Protein AF-T1BA32-F1 (afdb_monomer_lite)

Secondary structure (DSSP, 8-state):
-------------HHHHHHHHHHHHHHT-S-HHHHHHHHHHHHHHHHS--TT---------HHHHHHHHHHHHTTS-SSHHHHHHHHHHHHHHHHHHHHS--TT-----S----PPPPP---

InterPro domains:
  IPR002145 Ribbon-helix-helix protein, CopG [PF01402] (6-45)
  IPR010985 Ribbon-helix-helix [SSF47598] (5-46)
  IPR013321 Arc-type ribbon-helix-helix [G3DSA:1.10.1220.10] (6-47)

Organism: NCBI:txid410659

pLDDT: mean 78.47, std 14.46, range [40.44, 95.0]

Foldseek 3Di:
DDPPDDDDDDDDDPVVLVVLVVVCVVVVNPDSVVSVVVVVVVVCCQVPPDPVDDDDDDDDDPVVQVVLVVCCVVVVAVHSVRVVVVVVVVVVVVVCCVVCVPPDDDPPPPDDDPDDDDDDDD

Structure (mmCIF, N/CA/C/O backbone):
data_AF-T1BA32-F1
#
_entry.id   AF-T1BA32-F1
#
loop_
_atom_site.group_PDB
_atom_site.id
_atom_site.type_symbol
_atom_site.label_atom_id
_atom_site.label_alt_id
_atom_site.label_comp_id
_atom_site.label_asym_id
_atom_site.label_entity_id
_atom_site.label_seq_id
_atom_site.pdbx_PDB_ins_code
_atom_site.Cartn_x
_atom_site.Cartn_y
_atom_site.Cartn_z
_atom_site.occupancy
_atom_site.B_iso_or_equiv
_atom_site.auth_seq_id
_atom_site.auth_comp_id
_atom_site.auth_asym_id
_atom_site.auth_atom_id
_atom_site.pdbx_PDB_model_num
ATOM 1 N N . MET A 1 1 ? -6.310 27.356 -9.550 1.00 40.44 1 MET A N 1
ATOM 2 C CA . MET A 1 1 ? -6.503 26.013 -10.137 1.00 40.44 1 MET A CA 1
ATOM 3 C C . MET A 1 1 ? -7.820 25.513 -9.583 1.00 40.44 1 MET A C 1
ATOM 5 O O . MET A 1 1 ? -7.997 25.636 -8.382 1.00 40.44 1 MET A O 1
ATOM 9 N N . ASN A 1 2 ? -8.778 25.149 -10.437 1.00 45.62 2 ASN A N 1
ATOM 10 C CA . ASN A 1 2 ? -10.174 24.974 -10.031 1.00 45.62 2 ASN A CA 1
ATOM 11 C C . ASN A 1 2 ? -10.303 23.903 -8.942 1.00 45.62 2 ASN A C 1
ATOM 13 O O . ASN A 1 2 ? -10.045 22.730 -9.191 1.00 45.62 2 ASN A O 1
ATOM 17 N N . ASP A 1 3 ? -10.734 24.333 -7.759 1.00 54.41 3 ASP A N 1
ATOM 18 C CA . ASP A 1 3 ? -11.144 23.507 -6.621 1.00 54.41 3 ASP A CA 1
ATOM 19 C C . ASP A 1 3 ? -12.528 22.881 -6.908 1.00 54.41 3 ASP A C 1
ATOM 21 O O . ASP A 1 3 ? -13.502 23.041 -6.174 1.00 54.41 3 ASP A O 1
ATOM 25 N N . THR A 1 4 ? -12.674 22.244 -8.073 1.00 65.19 4 THR A N 1
ATOM 26 C CA . THR A 1 4 ? -13.913 21.576 -8.484 1.00 65.19 4 THR A CA 1
ATOM 27 C C . THR A 1 4 ? -14.011 20.238 -7.764 1.00 65.19 4 THR A C 1
ATOM 29 O O . THR A 1 4 ? -13.685 19.189 -8.309 1.00 65.19 4 THR A O 1
ATOM 32 N N . SER A 1 5 ? -14.425 20.300 -6.501 1.00 77.25 5 SER A N 1
ATOM 33 C CA . SER A 1 5 ? -14.828 19.141 -5.710 1.00 77.25 5 SER A CA 1
ATOM 34 C C . SER A 1 5 ? -16.290 18.809 -6.003 1.00 77.25 5 SER A C 1
ATOM 36 O O . SER A 1 5 ? -17.174 19.654 -5.848 1.00 77.25 5 SER A O 1
ATOM 38 N N . GLU A 1 6 ? -16.553 17.579 -6.439 1.00 86.38 6 GLU A N 1
ATOM 39 C CA . GLU A 1 6 ? -17.899 17.088 -6.731 1.00 86.38 6 GLU A CA 1
ATOM 40 C C . GLU A 1 6 ? -18.474 16.353 -5.513 1.00 86.38 6 GLU A C 1
ATOM 42 O O . GLU A 1 6 ? -17.828 15.493 -4.907 1.00 86.38 6 GLU A O 1
ATOM 47 N N . ARG A 1 7 ? -19.704 16.699 -5.112 1.00 87.25 7 ARG A N 1
ATOM 48 C CA . ARG A 1 7 ? -20.337 16.099 -3.932 1.00 87.25 7 ARG A CA 1
ATOM 49 C C . ARG A 1 7 ? -20.971 14.760 -4.290 1.00 87.25 7 ARG A C 1
ATOM 51 O O . ARG A 1 7 ? -22.018 14.708 -4.928 1.00 87.25 7 ARG A O 1
ATOM 58 N N . VAL A 1 8 ? -20.402 13.686 -3.757 1.00 84.25 8 VAL A N 1
ATOM 59 C CA . VAL A 1 8 ? -20.953 12.330 -3.861 1.00 84.25 8 VAL A CA 1
ATOM 60 C C . VAL A 1 8 ? -21.676 11.962 -2.560 1.00 84.25 8 VAL A C 1
ATOM 62 O O . VAL A 1 8 ? -21.131 12.131 -1.472 1.00 84.25 8 VAL A O 1
ATOM 65 N N . THR A 1 9 ? -22.916 11.469 -2.653 1.00 91.00 9 THR A N 1
ATOM 66 C CA . THR A 1 9 ? -23.691 10.971 -1.498 1.00 91.00 9 THR A CA 1
ATOM 67 C C . THR A 1 9 ? -23.946 9.479 -1.665 1.00 91.00 9 THR A C 1
ATOM 69 O O . THR A 1 9 ? -24.548 9.064 -2.650 1.00 91.00 9 THR A O 1
ATOM 72 N N . VAL A 1 10 ? -23.508 8.673 -0.698 1.00 87.81 10 VAL A N 1
ATOM 73 C CA . VAL A 1 10 ? -23.648 7.209 -0.711 1.00 87.81 10 VAL A CA 1
ATOM 74 C C . VAL A 1 10 ? -24.292 6.719 0.580 1.00 87.81 10 VAL A C 1
ATOM 76 O O . VAL A 1 10 ? -24.092 7.300 1.645 1.00 87.81 10 VAL A O 1
ATOM 79 N N . ARG A 1 11 ? -25.069 5.636 0.489 1.00 93.44 11 ARG A N 1
ATOM 80 C CA . ARG A 1 11 ? -25.554 4.905 1.664 1.00 93.44 11 ARG A CA 1
ATOM 81 C C . ARG A 1 11 ? -24.529 3.842 2.027 1.00 93.44 11 ARG A C 1
ATOM 83 O O . ARG A 1 11 ? -24.142 3.052 1.172 1.00 93.44 11 ARG A O 1
ATOM 90 N N . ILE A 1 12 ? -24.110 3.837 3.284 1.00 90.31 12 ILE A N 1
ATOM 91 C CA . ILE A 1 12 ? -23.081 2.941 3.806 1.00 90.31 12 ILE A CA 1
ATOM 92 C C . ILE A 1 12 ? -23.731 2.120 4.924 1.00 90.31 12 ILE A C 1
ATOM 94 O O . ILE A 1 12 ? -24.429 2.717 5.748 1.00 90.31 12 ILE A O 1
ATOM 98 N N . PRO A 1 13 ? -23.567 0.787 4.957 1.00 94.94 13 PRO A N 1
ATOM 99 C CA . PRO A 1 13 ? -24.083 -0.013 6.057 1.00 94.94 13 PRO A CA 1
ATOM 100 C C . PRO A 1 13 ? -23.365 0.340 7.367 1.00 94.94 13 PRO A C 1
ATOM 102 O O . PRO A 1 13 ? -22.219 0.801 7.370 1.00 94.94 13 PRO A O 1
ATOM 105 N N . GLU A 1 14 ? -24.064 0.152 8.484 1.00 94.06 14 GLU A N 1
ATOM 106 C CA . GLU A 1 14 ? -23.610 0.585 9.810 1.00 94.06 14 GLU A CA 1
ATOM 107 C C . GLU A 1 14 ? -22.304 -0.103 10.235 1.00 94.06 14 GLU A C 1
ATOM 109 O O . GLU A 1 14 ? -21.396 0.552 10.746 1.00 94.06 14 GLU A O 1
ATOM 114 N N . ASP A 1 15 ? -22.143 -1.386 9.908 1.00 95.00 15 ASP A N 1
ATOM 115 C CA . ASP A 1 15 ? -20.932 -2.156 10.205 1.00 95.00 15 ASP A CA 1
ATOM 116 C C . ASP A 1 15 ? -19.684 -1.580 9.511 1.00 95.00 15 ASP A C 1
ATOM 118 O O . ASP A 1 15 ? -18.584 -1.558 10.072 1.00 95.00 15 ASP A O 1
ATOM 122 N N . LEU A 1 16 ? -19.841 -1.099 8.277 1.00 91.38 16 LEU A N 1
ATOM 123 C CA . LEU A 1 16 ? -18.763 -0.487 7.514 1.00 91.38 16 LEU A CA 1
ATOM 124 C C . LEU A 1 16 ? -18.438 0.906 8.055 1.00 91.38 16 LEU A C 1
ATOM 126 O O . LEU A 1 16 ? -17.264 1.271 8.130 1.00 91.38 16 LEU A O 1
ATOM 130 N N . LEU A 1 17 ? -19.453 1.659 8.486 1.00 92.81 17 LEU A N 1
ATOM 131 C CA . LEU A 1 17 ? -19.251 2.948 9.139 1.00 92.81 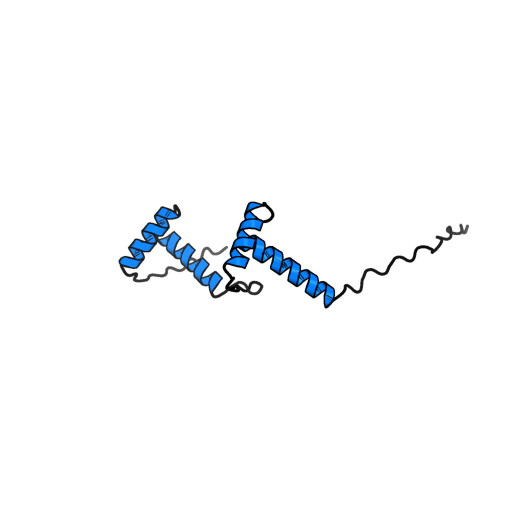17 LEU A CA 1
ATOM 132 C C . LEU A 1 17 ? -18.457 2.798 10.446 1.00 92.81 17 LEU A C 1
ATOM 134 O O . LEU A 1 17 ? -17.534 3.575 10.688 1.00 92.81 17 LEU A O 1
ATOM 138 N N . GLU A 1 18 ? -18.756 1.784 11.260 1.00 94.19 18 GLU A N 1
ATOM 139 C CA . GLU A 1 18 ? -17.983 1.483 12.470 1.00 94.19 18 GLU A CA 1
ATOM 140 C C . GLU A 1 18 ? -16.523 1.139 12.158 1.00 94.19 18 GLU A C 1
ATOM 142 O O . GLU A 1 18 ? -15.606 1.659 12.799 1.00 94.19 18 GLU A O 1
ATOM 147 N N . LYS A 1 19 ? -16.279 0.298 11.145 1.00 92.00 19 LYS A N 1
ATOM 148 C CA . LYS A 1 19 ? -14.916 -0.041 10.704 1.00 92.00 19 LYS A CA 1
ATOM 149 C C . LYS A 1 19 ? -14.154 1.205 10.249 1.00 92.00 19 LYS A C 1
ATOM 151 O O . LYS A 1 19 ? -12.993 1.370 10.618 1.00 92.00 19 LYS A O 1
ATOM 156 N N . LEU A 1 20 ? -14.801 2.100 9.500 1.00 89.56 20 LEU A N 1
ATOM 157 C CA . LEU A 1 20 ? -14.199 3.360 9.058 1.00 89.56 20 LEU A CA 1
ATOM 158 C C . LEU A 1 20 ? -13.840 4.275 10.235 1.00 89.56 20 LEU A C 1
ATOM 160 O O . LEU A 1 20 ? -12.769 4.874 10.214 1.00 89.56 20 LEU A O 1
ATOM 164 N N . ARG A 1 21 ? -14.672 4.336 11.283 1.00 90.19 21 ARG A N 1
ATOM 165 C CA . ARG A 1 21 ? -14.349 5.079 12.515 1.00 90.19 21 ARG A CA 1
ATOM 166 C C . ARG A 1 21 ? -13.128 4.506 13.232 1.00 90.19 21 ARG A C 1
ATOM 168 O O . ARG A 1 21 ? -12.240 5.259 13.611 1.00 90.19 21 ARG A O 1
ATOM 175 N N . ARG A 1 22 ? -13.014 3.178 13.335 1.00 91.44 22 ARG A N 1
ATOM 176 C CA . ARG A 1 22 ? -11.814 2.540 13.913 1.00 91.44 22 ARG A CA 1
ATOM 177 C C . ARG A 1 22 ? -10.552 2.851 13.108 1.00 91.44 22 ARG A C 1
ATOM 179 O O . ARG A 1 22 ? -9.495 3.088 13.683 1.00 91.44 22 ARG A O 1
ATOM 186 N N . VAL A 1 23 ? -10.653 2.865 11.776 1.00 86.75 23 VAL A N 1
ATOM 187 C CA . VAL A 1 23 ? -9.536 3.254 10.896 1.00 86.75 23 VAL A CA 1
ATOM 188 C C . VAL A 1 23 ? -9.179 4.728 11.084 1.00 86.75 23 VAL A C 1
ATOM 190 O O . VAL A 1 23 ? -7.996 5.057 11.140 1.00 86.75 23 VAL A O 1
ATOM 193 N N . GLN A 1 24 ? -10.184 5.598 11.204 1.00 89.69 24 GLN A N 1
ATOM 194 C CA . GLN A 1 24 ? -10.000 7.019 11.475 1.00 89.69 24 GLN A CA 1
ATOM 195 C C . GLN A 1 24 ? -9.211 7.229 12.776 1.00 89.69 24 GLN A C 1
ATOM 197 O O . GLN A 1 24 ? -8.212 7.945 12.765 1.00 89.69 24 GLN A O 1
ATOM 202 N N . GLU A 1 25 ? -9.617 6.569 13.863 1.00 88.44 25 GLU A N 1
ATOM 203 C CA . GLU A 1 25 ? -8.946 6.634 15.167 1.00 88.44 25 GLU A CA 1
ATOM 204 C C . GLU A 1 25 ? -7.512 6.098 15.098 1.00 88.44 25 GLU A C 1
ATOM 206 O O . GLU A 1 25 ? -6.576 6.775 15.519 1.00 88.44 25 GLU A O 1
ATOM 211 N N . ALA A 1 26 ? -7.316 4.918 14.503 1.00 86.25 26 ALA A N 1
ATOM 212 C CA . ALA A 1 26 ? -6.002 4.285 14.408 1.00 86.25 26 ALA A CA 1
ATOM 213 C C . ALA A 1 26 ? -4.994 5.101 13.580 1.00 86.25 26 ALA A C 1
ATOM 215 O O . ALA A 1 26 ? -3.793 5.045 13.839 1.00 86.25 26 ALA A O 1
ATOM 216 N N . LYS A 1 27 ? -5.470 5.843 12.573 1.00 82.56 27 LYS A N 1
ATOM 217 C CA . LYS A 1 27 ? -4.630 6.671 1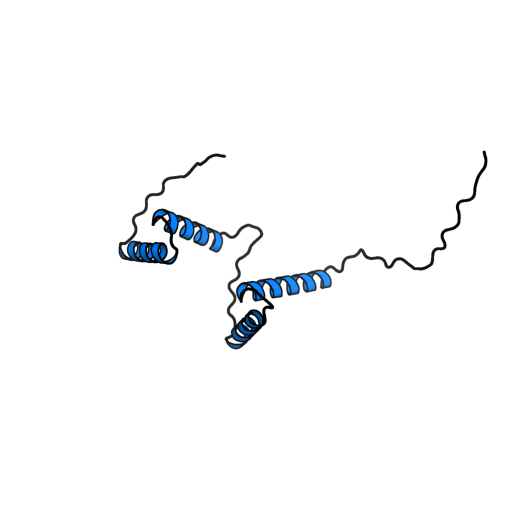1.696 1.00 82.56 27 LYS A CA 1
ATOM 218 C C . LYS A 1 27 ? -4.572 8.148 12.099 1.00 82.56 27 LYS A C 1
ATOM 220 O O . LYS A 1 27 ? -3.859 8.903 11.445 1.00 82.56 27 LYS A O 1
ATOM 225 N N . GLY A 1 28 ? -5.307 8.568 13.131 1.00 84.75 28 GLY A N 1
ATOM 226 C CA . GLY A 1 28 ? -5.382 9.973 13.547 1.00 84.75 28 GLY A CA 1
ATOM 227 C C . GLY A 1 28 ? -6.014 10.898 12.499 1.00 84.75 28 GLY A C 1
ATOM 228 O O . GLY A 1 28 ? -5.620 12.055 12.379 1.00 84.75 28 GLY A O 1
ATOM 229 N N . ILE A 1 29 ? -6.962 10.392 11.704 1.00 84.88 29 ILE A N 1
ATOM 230 C CA . ILE A 1 29 ? -7.616 11.154 10.631 1.00 84.88 29 ILE A CA 1
ATOM 231 C C . ILE A 1 29 ? -8.728 12.038 11.221 1.00 84.88 29 ILE A C 1
ATOM 233 O O . ILE A 1 29 ? -9.493 11.611 12.085 1.00 84.88 29 ILE A O 1
ATOM 237 N N . ALA A 1 30 ? -8.852 13.276 10.736 1.00 81.38 30 ALA A N 1
ATOM 238 C CA . ALA A 1 30 ? -9.778 14.262 11.298 1.00 81.38 30 ALA A CA 1
ATOM 239 C C . ALA A 1 30 ? -11.259 13.872 11.143 1.00 81.38 30 ALA A C 1
ATOM 241 O O . ALA A 1 30 ? -12.038 14.046 12.080 1.00 81.38 30 ALA A O 1
ATOM 242 N N . THR A 1 31 ? -11.658 13.327 9.988 1.00 90.12 31 THR A N 1
ATOM 243 C CA . THR A 1 31 ? -13.055 12.951 9.728 1.00 90.12 31 THR A CA 1
ATOM 244 C C . THR A 1 31 ? -13.195 11.610 9.007 1.00 90.12 31 THR A C 1
ATOM 246 O O . THR A 1 31 ? -12.305 11.165 8.282 1.00 90.12 31 THR A O 1
ATOM 249 N N . VAL A 1 32 ? -14.367 10.979 9.144 1.00 86.94 32 VAL A N 1
ATOM 250 C CA . VAL A 1 32 ? -14.731 9.784 8.362 1.00 86.94 32 VAL A CA 1
ATOM 251 C C . VAL A 1 32 ? -14.694 10.077 6.857 1.00 86.94 32 VAL A C 1
ATOM 253 O O . VAL A 1 32 ? -14.273 9.227 6.079 1.00 86.94 32 VAL A O 1
ATOM 256 N N . SER A 1 33 ? -15.086 11.282 6.435 1.00 88.31 33 SER A N 1
ATOM 257 C CA . SER A 1 33 ? -15.040 11.697 5.027 1.00 88.31 33 SER A CA 1
ATOM 258 C C . SER A 1 33 ? -13.616 11.719 4.476 1.00 88.31 33 SER A C 1
ATOM 260 O O . SER A 1 33 ? -13.398 11.286 3.346 1.00 88.31 33 SER A O 1
ATOM 262 N N . ASP A 1 34 ? -12.647 12.171 5.274 1.00 86.50 34 ASP A N 1
ATOM 263 C CA . ASP A 1 34 ? -11.234 12.150 4.887 1.00 86.50 34 ASP A CA 1
ATOM 264 C C . ASP A 1 34 ? -10.713 10.714 4.811 1.00 86.50 34 ASP A C 1
ATOM 266 O O . ASP A 1 34 ? -10.029 10.360 3.857 1.00 86.50 34 ASP A O 1
ATOM 270 N N . ALA A 1 35 ? -11.114 9.850 5.751 1.00 88.12 35 ALA A N 1
ATOM 271 C CA . ALA A 1 35 ? -10.768 8.430 5.711 1.00 88.12 35 ALA A CA 1
ATOM 272 C C . ALA A 1 35 ? -11.344 7.727 4.467 1.00 88.12 35 ALA A C 1
ATOM 274 O O . ALA A 1 35 ? -10.670 6.894 3.859 1.00 88.12 35 ALA A O 1
ATOM 275 N N . ILE A 1 36 ? -12.568 8.082 4.056 1.00 90.12 36 ILE A N 1
ATOM 276 C CA . ILE A 1 36 ? -13.182 7.585 2.818 1.00 90.12 36 ILE A CA 1
ATOM 277 C C . ILE A 1 36 ? -12.421 8.103 1.599 1.00 90.12 36 ILE A C 1
ATOM 279 O O . ILE A 1 36 ? -12.134 7.313 0.705 1.00 90.12 36 ILE A O 1
ATOM 283 N N . ARG A 1 37 ? -12.074 9.396 1.554 1.00 88.25 37 ARG A N 1
ATOM 284 C CA . ARG A 1 37 ? -11.324 9.985 0.434 1.00 88.25 37 ARG A CA 1
ATOM 285 C C . ARG A 1 37 ? -9.967 9.308 0.259 1.00 88.25 37 ARG A C 1
ATOM 287 O O . ARG A 1 37 ? -9.663 8.852 -0.836 1.00 88.25 37 ARG A O 1
ATOM 294 N N . ASP A 1 38 ? -9.220 9.165 1.348 1.00 88.25 38 ASP A N 1
ATOM 295 C CA . ASP A 1 38 ? -7.904 8.519 1.382 1.00 88.25 38 ASP A CA 1
ATOM 296 C C . ASP A 1 38 ? -7.995 7.027 0.995 1.00 88.25 38 ASP A C 1
ATOM 298 O O . ASP A 1 38 ? -7.140 6.476 0.301 1.00 88.25 38 ASP A O 1
ATOM 302 N N . GLY A 1 39 ? -9.072 6.349 1.411 1.00 88.50 39 GLY A N 1
ATOM 303 C CA . GLY A 1 39 ? -9.371 4.980 0.992 1.00 88.50 39 GLY A CA 1
ATOM 304 C C . GLY A 1 39 ? -9.704 4.867 -0.497 1.00 88.50 39 GLY A C 1
ATOM 305 O O . GLY A 1 39 ? -9.228 3.947 -1.162 1.00 88.50 39 GLY A O 1
ATOM 306 N N . LEU A 1 40 ? -10.494 5.805 -1.024 1.00 88.94 40 LEU A N 1
ATOM 307 C CA . LEU A 1 40 ? -10.900 5.846 -2.426 1.00 88.94 40 LEU A CA 1
ATOM 308 C C . LEU A 1 40 ? -9.707 6.142 -3.340 1.00 88.94 40 LEU A C 1
ATOM 310 O O . LEU A 1 40 ? -9.547 5.471 -4.353 1.00 88.94 40 LEU A O 1
ATOM 314 N N . GLU A 1 41 ? -8.847 7.087 -2.962 1.00 86.62 41 GLU A N 1
ATOM 315 C CA . GLU A 1 41 ? -7.626 7.424 -3.700 1.00 86.62 41 GLU A CA 1
ATOM 316 C C . GLU A 1 41 ? -6.708 6.204 -3.818 1.00 86.62 41 GLU A C 1
ATOM 318 O O . GLU A 1 41 ? -6.373 5.787 -4.925 1.00 86.62 41 GLU A O 1
ATOM 323 N N . ARG A 1 42 ? -6.433 5.516 -2.701 1.00 84.38 42 ARG A N 1
ATOM 324 C CA . ARG A 1 42 ? -5.665 4.258 -2.723 1.00 84.38 42 ARG A CA 1
ATOM 325 C C . ARG A 1 42 ? -6.337 3.158 -3.539 1.00 84.38 42 ARG A C 1
ATOM 327 O O . ARG A 1 42 ? -5.650 2.359 -4.176 1.00 84.38 42 ARG A O 1
ATOM 334 N N . TYR A 1 43 ? -7.665 3.065 -3.488 1.00 86.12 43 TYR A N 1
ATOM 335 C CA . TYR A 1 43 ? -8.410 2.090 -4.280 1.00 86.12 43 TYR A CA 1
ATOM 336 C C . TYR A 1 43 ? -8.239 2.362 -5.780 1.00 86.12 43 TYR A C 1
ATOM 338 O O . TYR A 1 43 ? -7.931 1.432 -6.529 1.00 86.12 43 TYR A O 1
ATOM 346 N N . VAL A 1 44 ? -8.358 3.628 -6.197 1.00 84.06 44 VAL A N 1
ATOM 347 C CA . VAL A 1 44 ? -8.130 4.066 -7.580 1.00 84.06 44 VAL A CA 1
ATOM 348 C C . VAL A 1 44 ? -6.689 3.801 -7.994 1.00 84.06 44 VAL A C 1
ATOM 350 O O . VAL A 1 44 ? -6.489 3.121 -8.989 1.00 84.06 44 VAL A O 1
ATOM 353 N N . GLU A 1 45 ? -5.688 4.218 -7.219 1.00 80.25 45 GLU A N 1
ATOM 354 C CA . GLU A 1 45 ? -4.273 3.952 -7.527 1.00 80.25 45 GLU A CA 1
ATOM 355 C C . GLU A 1 45 ? -3.969 2.457 -7.690 1.00 80.25 45 GLU A C 1
ATOM 357 O O . GLU A 1 45 ? -3.135 2.057 -8.504 1.00 80.25 45 GLU A O 1
ATOM 362 N N . MET A 1 46 ? -4.643 1.609 -6.911 1.00 77.19 46 MET A N 1
ATOM 363 C CA . MET A 1 46 ? -4.457 0.164 -6.969 1.00 77.19 46 MET A CA 1
ATOM 364 C C . MET A 1 46 ? -5.025 -0.461 -8.249 1.00 77.19 46 MET A C 1
ATOM 366 O O . MET A 1 46 ? -4.449 -1.433 -8.737 1.00 77.19 46 MET A O 1
ATOM 370 N N . HIS A 1 47 ? -6.129 0.071 -8.781 1.00 77.19 47 HIS A N 1
ATOM 371 C CA . HIS A 1 47 ? -6.852 -0.508 -9.925 1.00 77.19 47 HIS A CA 1
ATOM 372 C C . HIS A 1 47 ? -6.598 0.244 -11.241 1.00 77.19 47 HIS A C 1
ATOM 374 O O . HIS A 1 47 ? -6.766 -0.317 -12.321 1.00 77.19 47 HIS A O 1
ATOM 380 N N . LEU A 1 48 ? -6.163 1.497 -11.150 1.00 74.06 48 LEU A N 1
ATOM 381 C CA . LEU A 1 48 ? -5.803 2.399 -12.238 1.00 74.06 48 LEU A CA 1
ATOM 382 C C . LEU A 1 48 ? -4.445 3.033 -11.908 1.00 74.06 48 LEU A C 1
ATOM 384 O O . LEU A 1 48 ? -4.368 4.227 -11.606 1.00 74.06 48 LEU A O 1
ATOM 388 N N . PRO A 1 49 ? -3.356 2.246 -11.920 1.00 70.06 49 PRO A N 1
ATOM 389 C CA . PRO A 1 49 ? -2.043 2.801 -11.658 1.00 70.06 49 PRO A CA 1
ATOM 390 C C . PRO A 1 49 ? -1.660 3.794 -12.776 1.00 70.06 49 PRO A C 1
ATOM 392 O O . PRO A 1 49 ? -2.108 3.637 -13.919 1.00 70.06 49 PRO A O 1
ATOM 395 N N . PRO A 1 50 ? -0.834 4.818 -12.481 1.00 71.56 50 PRO A N 1
ATOM 396 C CA . PRO A 1 50 ? -0.347 5.768 -13.482 1.00 71.56 50 PRO A CA 1
ATOM 397 C C . PRO A 1 50 ? 0.224 5.053 -14.718 1.00 71.56 50 PRO A C 1
ATOM 399 O O . PRO A 1 50 ? 0.772 3.963 -14.574 1.00 71.56 50 PRO A O 1
ATOM 402 N N . PRO A 1 51 ? 0.204 5.656 -15.922 1.00 67.31 51 PRO A N 1
ATOM 403 C CA . PRO A 1 51 ? 0.567 4.968 -17.171 1.00 67.31 51 PRO A CA 1
ATOM 404 C C . PRO A 1 51 ? 1.973 4.340 -17.171 1.00 67.31 51 PRO A C 1
ATOM 406 O O . PRO A 1 51 ? 2.220 3.376 -17.893 1.00 67.31 51 PRO A O 1
ATOM 409 N N . ASN A 1 52 ? 2.878 4.846 -16.327 1.00 71.31 52 ASN A N 1
ATOM 410 C CA . ASN A 1 52 ? 4.262 4.379 -16.207 1.00 71.31 52 ASN A CA 1
ATOM 411 C C . ASN A 1 52 ? 4.496 3.447 -15.005 1.00 71.31 52 ASN A C 1
ATOM 413 O O . ASN A 1 52 ? 5.634 3.073 -14.726 1.00 71.31 52 ASN A O 1
ATOM 417 N N . VAL A 1 53 ? 3.444 3.097 -14.264 1.00 67.12 53 VAL A N 1
ATOM 418 C CA . VAL A 1 53 ? 3.509 2.255 -13.071 1.00 67.12 53 VAL A CA 1
ATOM 419 C C . VAL A 1 53 ? 2.558 1.082 -13.267 1.00 67.12 53 VAL A C 1
ATOM 421 O O . VAL A 1 53 ? 1.397 1.244 -13.615 1.00 67.12 53 VAL A O 1
ATOM 424 N N . ARG A 1 54 ? 3.043 -0.136 -13.033 1.00 68.75 54 ARG A N 1
ATOM 425 C CA . ARG A 1 54 ? 2.193 -1.325 -12.938 1.00 68.75 54 ARG A CA 1
ATOM 426 C C . ARG A 1 54 ? 2.410 -1.944 -11.575 1.00 68.75 54 ARG A C 1
ATOM 428 O O . ARG A 1 54 ? 3.545 -2.240 -11.207 1.00 68.75 54 ARG A O 1
ATOM 435 N N . LYS A 1 55 ? 1.326 -2.127 -10.824 1.00 71.31 55 LYS A N 1
ATOM 436 C CA . LYS A 1 55 ? 1.374 -2.855 -9.560 1.00 71.31 55 LYS A CA 1
ATOM 437 C C . LYS A 1 55 ? 1.374 -4.348 -9.870 1.00 71.31 55 LYS A C 1
ATOM 439 O O . LYS A 1 55 ? 0.465 -4.840 -10.531 1.00 71.31 55 LYS A O 1
ATOM 444 N N . VAL A 1 56 ? 2.406 -5.048 -9.415 1.00 74.88 56 VAL A N 1
ATOM 445 C CA . VAL A 1 56 ? 2.536 -6.500 -9.561 1.00 74.88 56 VAL A CA 1
ATOM 446 C C . VAL A 1 56 ? 2.426 -7.104 -8.171 1.00 74.88 56 VAL A C 1
ATOM 448 O O . VAL A 1 56 ? 3.170 -6.717 -7.272 1.00 74.88 56 VAL A O 1
ATOM 451 N N . VAL A 1 57 ? 1.473 -8.014 -7.986 1.00 79.38 57 VAL A N 1
ATOM 452 C CA . VAL A 1 57 ? 1.379 -8.820 -6.766 1.00 79.38 57 VAL A CA 1
ATOM 453 C C . VAL A 1 57 ? 2.248 -10.051 -6.974 1.00 79.38 57 VAL A C 1
ATOM 455 O O . VAL A 1 57 ? 2.102 -10.738 -7.983 1.00 79.38 57 VAL A O 1
ATOM 458 N N . VAL A 1 58 ? 3.168 -10.298 -6.045 1.00 78.12 58 VAL A N 1
ATOM 459 C CA . VAL A 1 58 ? 4.102 -11.424 -6.114 1.00 78.12 58 VAL A CA 1
ATOM 460 C C . VAL A 1 58 ? 3.917 -12.270 -4.867 1.00 78.12 58 VAL A C 1
ATOM 462 O O . VAL A 1 58 ? 3.962 -11.752 -3.753 1.00 78.12 58 VAL A O 1
ATOM 465 N N . GLU A 1 59 ? 3.707 -13.567 -5.054 1.00 84.25 59 GLU A N 1
ATOM 466 C CA . GLU A 1 59 ? 3.723 -14.522 -3.954 1.00 84.25 59 GLU A CA 1
ATOM 467 C C . GLU A 1 59 ? 5.154 -15.011 -3.745 1.00 84.25 59 GLU A C 1
ATOM 469 O O . GLU A 1 59 ? 5.819 -15.452 -4.682 1.00 84.25 59 GLU A O 1
ATOM 474 N N . LEU A 1 60 ? 5.634 -14.911 -2.507 1.00 84.25 60 LEU A N 1
ATOM 475 C CA . LEU A 1 60 ? 6.977 -15.330 -2.126 1.00 84.25 60 LEU A CA 1
ATOM 476 C C . LEU A 1 60 ? 6.908 -16.532 -1.192 1.00 84.25 60 LEU A C 1
ATOM 478 O O . LEU A 1 60 ? 6.014 -16.647 -0.349 1.00 84.25 60 LEU A O 1
ATOM 482 N N . SER A 1 61 ? 7.891 -1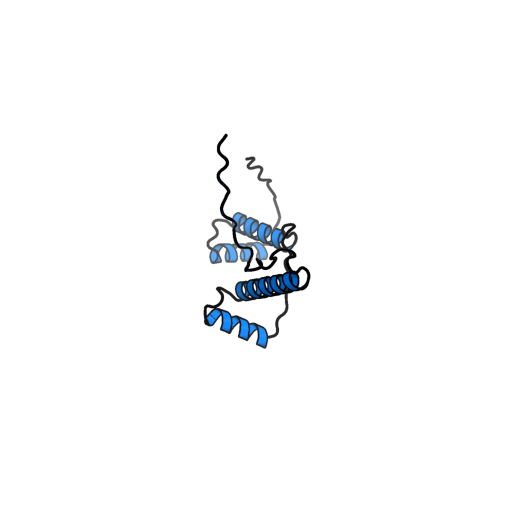7.423 -1.312 1.00 92.12 61 SER A N 1
ATOM 483 C CA . SER A 1 61 ? 8.042 -18.517 -0.360 1.00 92.12 61 SER A CA 1
ATOM 484 C C . SER A 1 61 ? 8.388 -17.968 1.030 1.00 92.12 61 SER A C 1
ATOM 486 O O . SER A 1 61 ? 8.971 -16.891 1.178 1.00 92.12 61 SER A O 1
ATOM 488 N N . ARG A 1 62 ? 8.092 -18.739 2.086 1.00 89.62 62 ARG A N 1
ATOM 489 C CA . ARG A 1 62 ? 8.483 -18.364 3.459 1.00 89.62 62 ARG A CA 1
ATOM 490 C C . ARG A 1 62 ? 9.993 -18.174 3.605 1.00 89.62 62 ARG A C 1
ATOM 492 O O . ARG A 1 62 ? 10.425 -17.366 4.419 1.00 89.62 62 ARG A O 1
ATOM 499 N N . GLN A 1 63 ? 10.783 -18.937 2.853 1.00 91.81 63 GLN A N 1
ATOM 500 C CA . GLN A 1 63 ? 12.238 -18.849 2.890 1.00 91.81 63 GLN A CA 1
ATOM 501 C C . GLN A 1 63 ? 12.732 -17.544 2.262 1.00 91.81 63 GLN A C 1
ATOM 503 O O . GLN A 1 63 ? 13.584 -16.882 2.847 1.00 91.81 63 GLN A O 1
ATOM 508 N N . ASP A 1 64 ? 12.175 -17.151 1.117 1.00 88.44 64 ASP A N 1
ATOM 509 C CA . ASP A 1 64 ? 12.557 -15.902 0.451 1.00 88.44 64 ASP A CA 1
ATOM 510 C C . ASP A 1 64 ? 12.113 -14.684 1.259 1.00 88.44 64 ASP A C 1
ATOM 512 O O . ASP A 1 64 ? 12.867 -13.724 1.391 1.00 88.44 64 ASP A O 1
ATOM 516 N N . ASN A 1 65 ? 10.942 -14.761 1.897 1.00 88.75 65 ASN A N 1
ATOM 517 C CA . ASN A 1 65 ? 10.481 -13.699 2.783 1.00 88.75 65 ASN A CA 1
ATOM 518 C C . ASN A 1 65 ? 11.414 -13.510 3.995 1.00 88.75 65 ASN A C 1
ATOM 520 O O . ASN A 1 65 ? 11.766 -12.384 4.329 1.00 88.75 65 ASN A O 1
ATOM 524 N N . ARG A 1 66 ? 11.902 -14.603 4.604 1.00 90.62 66 ARG A N 1
ATOM 525 C CA . ARG A 1 66 ? 12.896 -14.532 5.694 1.00 90.62 66 ARG A CA 1
ATOM 526 C C . ARG A 1 66 ? 14.214 -13.896 5.256 1.00 90.62 66 ARG A C 1
ATOM 528 O O . ARG A 1 66 ? 14.783 -13.112 6.003 1.00 90.62 66 ARG A O 1
ATOM 535 N N . ARG A 1 67 ? 14.689 -14.199 4.045 1.00 86.50 67 ARG A N 1
ATOM 536 C CA . ARG A 1 67 ? 15.898 -13.559 3.502 1.00 86.50 67 ARG A CA 1
ATOM 537 C C . ARG A 1 67 ? 15.705 -12.054 3.341 1.00 86.50 67 ARG A C 1
ATOM 539 O O . ARG A 1 67 ? 16.595 -11.286 3.680 1.00 86.50 67 ARG A O 1
ATOM 546 N N . LEU A 1 68 ? 14.537 -11.620 2.863 1.00 87.12 68 LEU A N 1
ATOM 547 C CA . LEU A 1 68 ? 14.220 -10.193 2.765 1.00 87.12 68 LEU A CA 1
ATOM 548 C C . LEU A 1 68 ? 14.155 -9.525 4.148 1.00 87.12 68 LEU A C 1
ATOM 550 O O . LEU A 1 68 ? 14.635 -8.405 4.301 1.00 87.12 68 LEU A O 1
ATOM 554 N N . GLU A 1 69 ? 13.627 -10.211 5.165 1.00 88.44 69 GLU A N 1
ATOM 555 C CA . GLU A 1 69 ? 13.661 -9.732 6.555 1.00 88.44 69 GLU A CA 1
ATOM 556 C C . GLU A 1 69 ? 15.098 -9.565 7.082 1.00 88.44 69 GLU A C 1
ATOM 558 O O . GLU A 1 69 ? 15.381 -8.595 7.789 1.00 88.44 69 GLU A O 1
ATOM 563 N N . GLU A 1 70 ? 16.011 -10.478 6.738 1.00 88.25 70 GLU A N 1
ATOM 564 C CA . GLU A 1 70 ? 17.438 -10.381 7.079 1.00 88.25 70 GLU A CA 1
ATOM 565 C C . GLU A 1 70 ? 18.099 -9.178 6.391 1.00 88.25 70 GLU A C 1
ATOM 567 O O . GLU A 1 70 ? 18.713 -8.361 7.075 1.00 88.25 70 GLU A O 1
ATOM 572 N N . PHE A 1 71 ? 17.869 -8.976 5.088 1.00 84.62 71 PHE A N 1
ATOM 573 C CA . PHE A 1 71 ? 18.376 -7.812 4.342 1.00 84.62 71 PHE A CA 1
ATOM 574 C C . PHE A 1 71 ? 17.954 -6.470 4.954 1.00 84.62 71 PHE A C 1
ATOM 576 O O . PHE A 1 71 ? 18.742 -5.522 5.012 1.00 84.62 71 PHE A O 1
ATOM 583 N N . VAL A 1 72 ? 16.705 -6.382 5.419 1.00 87.81 72 VAL A N 1
ATOM 584 C CA . VAL A 1 72 ? 16.195 -5.187 6.106 1.00 87.81 72 VAL A CA 1
ATOM 585 C C . VAL A 1 72 ? 16.868 -5.020 7.466 1.00 87.81 72 VAL A C 1
ATOM 587 O O . VAL A 1 72 ? 17.279 -3.917 7.822 1.00 87.81 72 VAL A O 1
ATOM 590 N N . ARG A 1 73 ? 17.032 -6.109 8.226 1.00 86.38 73 ARG A N 1
ATOM 591 C CA . ARG A 1 73 ? 17.689 -6.082 9.542 1.00 86.38 73 ARG A CA 1
ATOM 592 C C . ARG A 1 73 ? 19.152 -5.652 9.458 1.00 86.38 73 ARG A C 1
ATOM 594 O O . ARG A 1 73 ? 19.630 -4.953 10.344 1.00 86.38 73 ARG A O 1
ATOM 601 N N . GLU A 1 74 ? 19.842 -6.051 8.399 1.00 87.56 74 GLU A N 1
ATOM 602 C CA . GLU A 1 74 ? 21.231 -5.678 8.122 1.00 87.56 74 GLU A CA 1
ATOM 603 C C . GLU A 1 74 ? 21.381 -4.219 7.656 1.00 87.56 74 GLU A C 1
ATOM 605 O O . GLU A 1 74 ? 22.496 -3.745 7.459 1.00 87.56 74 GLU A O 1
ATOM 610 N N . GLY A 1 75 ? 20.273 -3.483 7.499 1.00 83.00 75 GLY A N 1
ATOM 611 C CA . GLY A 1 75 ? 20.276 -2.075 7.102 1.00 83.00 75 GLY A CA 1
ATOM 612 C C . GLY A 1 75 ? 20.511 -1.852 5.608 1.00 83.00 75 GLY A C 1
ATOM 613 O O . GLY A 1 75 ? 20.656 -0.711 5.176 1.00 83.00 75 GLY A O 1
ATOM 614 N N . SER A 1 76 ? 20.514 -2.921 4.806 1.00 77.88 76 SER A N 1
ATOM 615 C CA . SER A 1 76 ? 20.674 -2.836 3.349 1.00 77.88 76 SER A CA 1
ATOM 616 C C . SER A 1 76 ? 19.416 -2.307 2.649 1.00 77.88 76 SER A C 1
ATOM 618 O O . SER A 1 76 ? 19.460 -1.937 1.477 1.00 77.88 76 SER A O 1
ATOM 620 N N . SER A 1 77 ? 18.268 -2.286 3.332 1.00 83.81 77 SER A N 1
ATOM 621 C CA . SER A 1 77 ? 17.003 -1.758 2.810 1.00 83.81 77 SER A CA 1
ATOM 622 C C . SER A 1 77 ? 16.105 -1.247 3.934 1.00 83.81 77 SER A C 1
ATOM 624 O O . SER A 1 77 ? 16.152 -1.752 5.053 1.00 83.81 77 SER A O 1
ATOM 626 N N . ILE A 1 78 ? 15.258 -0.259 3.629 1.00 86.19 78 ILE A N 1
ATOM 627 C CA . ILE A 1 78 ? 14.370 0.384 4.616 1.00 86.19 78 ILE A CA 1
ATOM 628 C C . ILE A 1 78 ? 13.173 -0.521 4.963 1.00 86.19 78 ILE A C 1
ATOM 630 O O . ILE A 1 78 ? 12.668 -0.498 6.084 1.00 86.19 78 ILE A O 1
ATOM 634 N N . SER A 1 79 ? 12.707 -1.323 4.003 1.00 88.62 79 SER A N 1
ATOM 635 C CA . SER A 1 79 ? 11.621 -2.292 4.175 1.00 88.62 79 SER A CA 1
ATOM 636 C C . SER A 1 79 ? 11.739 -3.444 3.174 1.00 88.62 79 SER A C 1
ATOM 638 O O . SER A 1 79 ? 12.512 -3.370 2.218 1.00 88.62 79 SER A O 1
ATOM 640 N N . ILE A 1 80 ? 10.942 -4.501 3.371 1.00 86.25 80 ILE A N 1
ATOM 641 C CA . ILE A 1 80 ? 10.869 -5.645 2.446 1.00 86.25 80 ILE A CA 1
ATOM 642 C C . ILE A 1 80 ? 10.454 -5.170 1.045 1.00 86.25 80 ILE A C 1
ATOM 644 O O . ILE A 1 80 ? 11.084 -5.534 0.055 1.00 86.25 80 ILE A O 1
ATOM 648 N N . ASP A 1 81 ? 9.449 -4.295 0.959 1.00 86.06 81 ASP A N 1
ATOM 649 C CA . ASP A 1 81 ? 8.990 -3.727 -0.315 1.00 86.06 81 ASP A CA 1
ATOM 650 C C . ASP A 1 81 ? 10.091 -2.927 -1.024 1.00 86.06 81 ASP A C 1
ATOM 652 O O . ASP A 1 81 ? 10.191 -2.939 -2.254 1.00 86.06 81 ASP A O 1
ATOM 656 N N . ASP A 1 82 ? 10.926 -2.222 -0.257 1.00 84.19 82 ASP A N 1
ATOM 657 C CA . ASP A 1 82 ? 12.047 -1.454 -0.793 1.00 84.19 82 ASP A CA 1
ATOM 658 C C . ASP A 1 82 ? 13.183 -2.359 -1.290 1.00 84.19 82 ASP A C 1
ATOM 660 O O . ASP A 1 82 ? 13.730 -2.126 -2.373 1.00 84.19 82 ASP A O 1
ATOM 664 N N . ALA A 1 83 ? 13.462 -3.445 -0.563 1.00 87.31 83 ALA A N 1
ATOM 665 C CA . ALA A 1 83 ? 14.407 -4.478 -0.979 1.00 87.31 83 ALA A CA 1
ATOM 666 C C . ALA A 1 83 ? 13.975 -5.119 -2.310 1.00 87.31 83 ALA A C 1
ATOM 668 O O . ALA A 1 83 ? 14.765 -5.203 -3.254 1.00 87.31 83 ALA A O 1
ATOM 669 N N . VAL A 1 84 ? 12.693 -5.485 -2.431 1.00 88.06 84 VAL A N 1
ATOM 670 C CA . VAL A 1 84 ? 12.127 -6.050 -3.668 1.00 88.06 84 VAL A CA 1
ATOM 671 C C . VAL A 1 84 ? 12.223 -5.050 -4.820 1.00 88.06 84 VAL A C 1
ATOM 673 O O . VAL A 1 84 ? 12.680 -5.401 -5.909 1.00 88.06 84 VAL A O 1
ATOM 676 N N . ARG A 1 85 ? 11.844 -3.785 -4.601 1.00 87.94 85 ARG A N 1
ATOM 677 C CA . ARG A 1 85 ? 11.920 -2.743 -5.639 1.00 87.94 85 ARG A CA 1
ATOM 678 C C . ARG A 1 85 ? 13.350 -2.538 -6.135 1.00 87.94 85 ARG A C 1
ATOM 680 O O . AR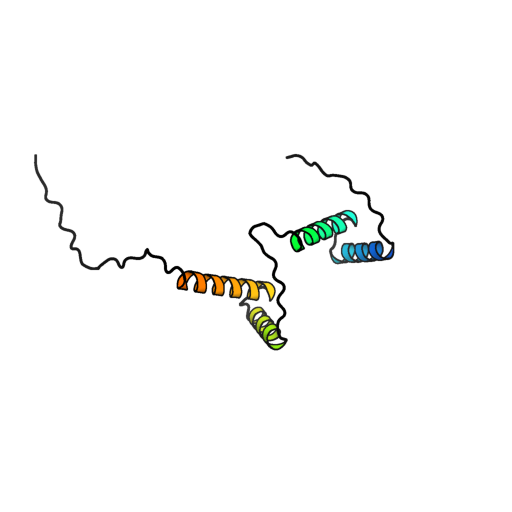G A 1 85 ? 13.562 -2.388 -7.341 1.00 87.94 85 ARG A O 1
ATOM 687 N N . SER A 1 86 ? 14.311 -2.523 -5.218 1.00 86.94 86 SER A N 1
ATOM 688 C CA . SER A 1 86 ? 15.726 -2.323 -5.529 1.00 86.94 86 SER A CA 1
ATOM 689 C C . SER A 1 86 ? 16.287 -3.488 -6.342 1.00 86.94 86 SER A C 1
ATOM 691 O O . SER A 1 86 ? 16.852 -3.254 -7.411 1.00 86.94 86 SER A O 1
ATOM 693 N N . ALA A 1 87 ? 16.017 -4.726 -5.921 1.00 87.62 87 ALA A N 1
ATOM 694 C CA . ALA A 1 87 ? 16.431 -5.929 -6.640 1.00 87.62 87 ALA A CA 1
ATOM 695 C C . ALA A 1 87 ? 15.839 -5.993 -8.059 1.00 87.62 87 ALA A C 1
ATOM 697 O O . ALA A 1 87 ? 16.552 -6.245 -9.029 1.00 87.62 87 ALA A O 1
ATOM 698 N N . VAL A 1 88 ? 14.541 -5.697 -8.210 1.00 88.56 88 VAL A N 1
ATOM 699 C CA . VAL A 1 88 ? 13.881 -5.669 -9.526 1.00 88.56 88 VAL A CA 1
ATOM 700 C C . VAL A 1 88 ? 14.477 -4.578 -10.418 1.00 88.56 88 VAL A C 1
ATOM 702 O O . VAL A 1 88 ? 14.719 -4.814 -11.602 1.00 88.56 88 VAL A O 1
ATOM 705 N N . ARG A 1 89 ? 14.755 -3.386 -9.872 1.00 88.94 89 ARG A N 1
ATOM 706 C CA . ARG A 1 89 ? 15.383 -2.287 -10.622 1.00 88.94 89 ARG A CA 1
ATOM 707 C C . ARG A 1 89 ? 16.777 -2.666 -11.119 1.00 88.94 89 ARG A C 1
ATOM 709 O O . ARG A 1 89 ? 17.109 -2.344 -12.259 1.00 88.94 89 ARG A O 1
ATOM 716 N N . GLU A 1 90 ? 17.585 -3.298 -10.277 1.00 88.25 90 GLU A N 1
ATOM 717 C CA . GLU A 1 90 ? 18.928 -3.745 -10.645 1.00 88.25 90 GLU A CA 1
ATOM 718 C C . GLU A 1 90 ? 18.872 -4.842 -11.710 1.00 88.25 90 GLU A C 1
ATOM 720 O O . GLU A 1 90 ? 19.507 -4.705 -12.752 1.00 88.25 90 GLU A O 1
ATOM 725 N N . PHE A 1 91 ? 18.012 -5.846 -11.528 1.00 88.38 91 PHE A N 1
ATOM 726 C CA . PHE A 1 91 ? 17.810 -6.908 -12.512 1.00 88.38 91 PHE A CA 1
ATOM 727 C C . PHE A 1 91 ? 17.411 -6.360 -13.888 1.00 88.38 91 PHE A C 1
ATOM 729 O O . PHE A 1 91 ? 18.001 -6.732 -14.903 1.00 88.38 91 PHE A O 1
ATOM 736 N N . ILE A 1 92 ? 16.436 -5.444 -13.936 1.00 88.25 92 ILE A N 1
ATOM 737 C CA . ILE A 1 92 ? 16.006 -4.815 -15.193 1.00 88.25 92 ILE A CA 1
ATOM 738 C C . ILE A 1 92 ? 17.152 -4.012 -15.816 1.00 88.25 92 ILE A C 1
ATOM 740 O O . ILE A 1 92 ? 17.339 -4.079 -17.029 1.00 88.25 92 ILE A O 1
ATOM 744 N N . ARG A 1 93 ? 17.934 -3.277 -15.011 1.00 88.75 93 ARG A N 1
ATOM 745 C CA . ARG A 1 93 ? 19.093 -2.515 -15.497 1.00 88.75 93 ARG A CA 1
ATOM 746 C C . ARG A 1 93 ? 20.113 -3.436 -16.160 1.00 88.75 93 ARG A C 1
ATOM 748 O O . ARG A 1 93 ? 20.451 -3.202 -17.316 1.00 88.75 93 ARG A O 1
ATOM 755 N N . SER A 1 94 ? 20.536 -4.495 -15.472 1.00 89.69 94 SER A N 1
ATOM 756 C CA . SER A 1 94 ? 21.516 -5.450 -15.999 1.00 89.69 94 SER A CA 1
ATOM 757 C C . SER A 1 94 ? 21.017 -6.132 -17.273 1.00 89.69 94 SER A C 1
ATOM 759 O O . SER A 1 94 ? 21.763 -6.259 -18.238 1.00 89.69 94 SER A O 1
ATOM 761 N N . ARG A 1 95 ? 19.732 -6.509 -17.324 1.00 86.88 95 ARG A N 1
ATOM 762 C CA . ARG A 1 95 ? 19.124 -7.096 -18.528 1.00 86.88 95 ARG A CA 1
ATOM 763 C C . ARG A 1 95 ? 19.050 -6.123 -19.698 1.00 86.88 95 ARG A C 1
ATOM 765 O O . ARG A 1 95 ? 19.230 -6.533 -20.841 1.00 86.88 95 ARG A O 1
ATOM 772 N N . LEU A 1 96 ? 18.784 -4.846 -19.435 1.00 85.12 96 LEU A N 1
ATOM 773 C CA . LEU A 1 96 ? 18.738 -3.834 -20.485 1.00 85.12 96 LEU A CA 1
ATOM 774 C C . LEU A 1 96 ? 20.138 -3.522 -21.026 1.00 85.12 96 LEU A C 1
ATOM 776 O O . LEU A 1 96 ? 20.282 -3.346 -22.230 1.00 85.12 96 LEU A O 1
ATOM 780 N N . GLU A 1 97 ? 21.156 -3.497 -20.164 1.00 86.31 97 GLU A N 1
ATOM 781 C CA . GLU A 1 97 ? 22.563 -3.349 -20.560 1.00 86.31 97 GLU A CA 1
ATOM 782 C C . GLU A 1 97 ? 23.063 -4.546 -21.381 1.00 86.31 97 GLU A C 1
ATOM 784 O O . GLU A 1 97 ? 23.794 -4.355 -22.349 1.00 86.31 97 GLU A O 1
ATOM 789 N N . GLU A 1 98 ? 22.627 -5.764 -21.048 1.00 82.12 98 GLU A N 1
ATOM 790 C CA . GLU A 1 98 ? 22.917 -6.982 -21.816 1.00 82.12 98 GLU A CA 1
ATOM 791 C C . GLU A 1 98 ? 22.231 -6.969 -23.196 1.00 82.12 98 GLU A C 1
ATOM 793 O O . GLU A 1 98 ? 22.839 -7.336 -24.200 1.00 82.12 98 GLU A O 1
ATOM 798 N N . ALA A 1 99 ? 20.975 -6.516 -23.265 1.00 74.69 99 ALA A N 1
ATOM 799 C CA . ALA A 1 99 ? 20.196 -6.482 -24.505 1.00 74.69 99 ALA A CA 1
ATOM 800 C C . ALA A 1 99 ? 20.526 -5.284 -25.415 1.00 74.69 99 ALA A C 1
ATOM 802 O O . ALA A 1 99 ? 20.373 -5.371 -26.632 1.00 74.69 99 ALA A O 1
ATOM 803 N N . HIS A 1 100 ? 20.948 -4.161 -24.834 1.00 64.31 100 HIS A N 1
ATOM 804 C CA . HIS A 1 100 ? 21.325 -2.931 -25.532 1.00 64.31 100 HIS A CA 1
ATOM 805 C C . HIS A 1 100 ? 22.644 -2.403 -24.953 1.00 64.31 100 HIS A C 1
ATOM 807 O O . HIS A 1 100 ? 22.655 -1.347 -24.306 1.00 64.31 100 HIS A O 1
ATOM 813 N N . PRO A 1 101 ? 23.768 -3.112 -25.176 1.00 63.00 101 PRO A N 1
ATOM 814 C CA . PRO A 1 101 ? 25.072 -2.611 -24.778 1.00 63.00 101 PRO A CA 1
ATOM 815 C C . PRO A 1 101 ? 25.250 -1.256 -25.453 1.00 63.00 101 PRO A C 1
ATOM 817 O O . PRO A 1 101 ? 25.092 -1.138 -26.670 1.00 63.00 101 PRO A O 1
ATOM 820 N N . ARG A 1 102 ? 25.497 -0.202 -24.668 1.00 57.66 102 ARG A N 1
ATOM 821 C CA . ARG A 1 102 ? 25.642 1.151 -25.212 1.00 57.66 102 ARG A CA 1
ATOM 822 C C . ARG A 1 102 ? 26.688 1.135 -26.328 1.00 57.66 102 ARG A C 1
ATOM 824 O O . ARG A 1 102 ? 27.884 1.046 -26.062 1.00 57.66 102 ARG A O 1
ATOM 831 N N . ALA A 1 103 ? 26.247 1.291 -27.573 1.00 55.31 103 ALA A N 1
ATOM 832 C CA . ALA A 1 103 ? 27.109 1.695 -28.670 1.00 55.31 103 ALA A CA 1
ATOM 833 C C . ALA A 1 103 ? 27.533 3.147 -28.396 1.00 55.31 103 ALA A C 1
ATOM 835 O O . ALA A 1 103 ? 26.837 4.081 -28.782 1.00 55.31 103 ALA A O 1
ATOM 836 N N . GLY A 1 104 ? 28.602 3.358 -27.620 1.00 52.34 104 GLY A N 1
ATOM 837 C CA . GLY A 1 104 ? 28.965 4.727 -27.246 1.00 52.34 104 GLY A CA 1
ATOM 838 C C . GLY A 1 104 ? 30.087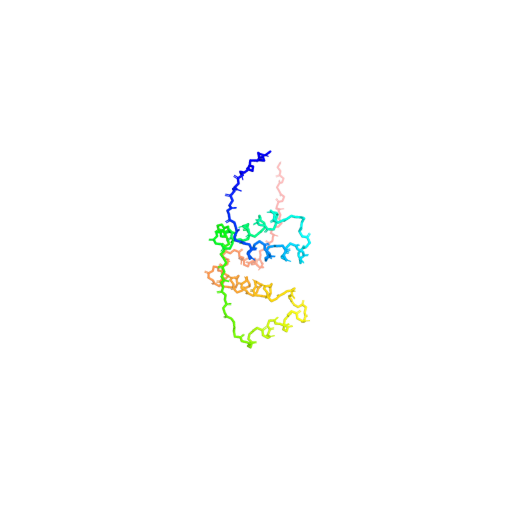 4.955 -26.240 1.00 52.34 104 GLY A C 1
ATOM 839 O O . GLY A 1 104 ? 30.205 6.073 -25.752 1.00 52.34 104 GLY A O 1
ATOM 840 N N . SER A 1 105 ? 30.935 3.977 -25.932 1.00 50.00 105 SER A N 1
ATOM 841 C CA . SER A 1 105 ? 32.257 4.277 -25.369 1.00 50.00 105 SER A CA 1
ATOM 842 C C . SER A 1 105 ? 33.308 3.624 -26.250 1.00 50.00 105 SER A C 1
ATOM 844 O O . SER A 1 105 ? 33.808 2.541 -25.953 1.00 50.00 105 SER A O 1
ATOM 846 N N . ALA A 1 106 ? 33.603 4.269 -27.381 1.00 51.91 106 ALA A N 1
ATOM 847 C CA . ALA A 1 106 ? 34.827 3.971 -28.105 1.00 51.91 106 ALA A CA 1
ATOM 848 C C . ALA A 1 106 ? 35.999 4.121 -27.115 1.00 51.91 106 ALA A C 1
ATOM 850 O O . ALA A 1 106 ? 36.065 5.147 -26.427 1.00 51.91 106 ALA A O 1
ATOM 851 N N . PRO A 1 107 ? 36.903 3.134 -26.998 1.00 51.22 107 PRO A N 1
ATOM 852 C CA . PRO A 1 107 ? 38.132 3.346 -26.257 1.00 51.22 107 PRO A CA 1
ATOM 853 C C . PRO A 1 107 ? 38.861 4.488 -26.964 1.00 51.22 107 PRO A C 1
ATOM 855 O O . PRO A 1 107 ? 39.108 4.415 -28.171 1.00 51.22 107 PRO A O 1
ATOM 858 N N . ARG A 1 108 ? 39.163 5.571 -26.238 1.00 53.34 108 ARG A N 1
ATOM 859 C CA . ARG A 1 108 ? 40.148 6.538 -26.724 1.00 53.34 108 ARG A CA 1
ATOM 860 C C . ARG A 1 108 ? 41.408 5.720 -26.973 1.00 53.34 108 ARG A C 1
ATOM 862 O O . ARG A 1 108 ? 41.941 5.131 -26.039 1.00 53.34 108 ARG A O 1
ATOM 869 N N . ARG A 1 109 ? 41.798 5.580 -28.240 1.00 50.88 109 ARG A N 1
ATOM 870 C CA . ARG A 1 109 ? 43.071 4.962 -28.585 1.00 50.88 109 ARG A CA 1
ATOM 871 C C . ARG A 1 109 ? 44.147 5.880 -28.028 1.00 50.88 109 ARG A C 1
ATOM 873 O O . ARG A 1 109 ? 44.310 6.997 -28.509 1.00 50.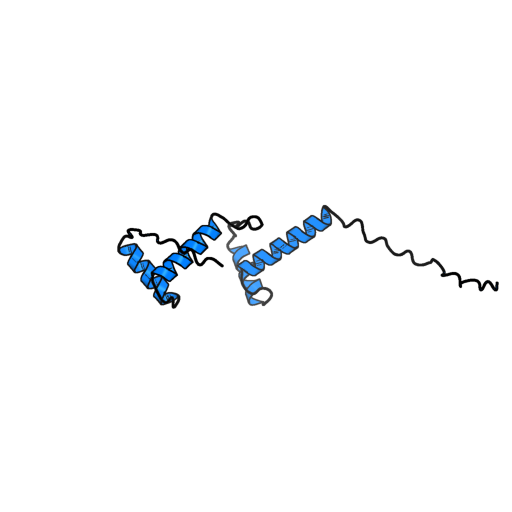88 109 ARG A O 1
ATOM 880 N N . ASP A 1 110 ? 44.821 5.416 -26.987 1.00 53.69 110 ASP A N 1
ATOM 881 C CA . ASP A 1 110 ? 46.073 6.000 -26.541 1.00 53.69 110 ASP A CA 1
ATOM 882 C C . ASP A 1 110 ? 47.046 5.978 -27.729 1.00 53.69 110 ASP A C 1
ATOM 884 O O . ASP A 1 110 ? 47.344 4.909 -28.264 1.00 53.69 110 ASP A O 1
ATOM 888 N N . GLY A 1 111 ? 47.503 7.153 -28.171 1.00 58.47 111 GLY A N 1
ATOM 889 C CA . GLY A 1 111 ? 48.633 7.245 -29.098 1.00 58.47 111 GLY A CA 1
ATOM 890 C C . GLY A 1 111 ? 48.465 8.080 -30.366 1.00 58.47 111 GLY A C 1
ATOM 891 O O . GLY A 1 111 ? 49.097 7.736 -31.358 1.00 58.47 111 GLY A O 1
ATOM 892 N N . GLU A 1 112 ? 47.705 9.179 -30.364 1.00 46.62 112 GLU A N 1
ATOM 893 C CA . GLU A 1 112 ? 47.881 10.203 -31.406 1.00 46.62 112 GLU A CA 1
ATOM 894 C C . GLU A 1 112 ? 48.598 11.414 -30.803 1.00 46.62 112 GLU A C 1
ATOM 896 O O . GLU A 1 112 ? 48.041 12.184 -30.019 1.00 46.62 112 GLU A O 1
ATOM 901 N N . LEU A 1 113 ? 49.897 11.492 -31.101 1.00 52.41 113 LEU A N 1
ATOM 902 C CA . LEU A 1 113 ? 50.772 12.614 -30.789 1.00 52.41 113 LEU A CA 1
ATOM 903 C C . LEU A 1 113 ? 50.133 13.891 -31.341 1.00 52.41 113 LEU A C 1
ATOM 905 O O . LEU A 1 113 ? 49.974 14.033 -32.551 1.00 52.41 113 LEU A O 1
ATOM 909 N N . ALA A 1 114 ? 49.776 14.816 -30.454 1.00 49.62 114 ALA A N 1
ATOM 910 C CA . ALA A 1 114 ? 49.404 16.162 -30.852 1.00 49.62 114 ALA A CA 1
ATOM 911 C C . ALA A 1 114 ? 50.624 16.821 -31.516 1.00 49.62 114 ALA A C 1
ATOM 913 O O . ALA A 1 114 ? 51.592 17.170 -30.837 1.00 49.62 114 ALA A O 1
ATOM 914 N N . GLU A 1 115 ? 50.597 16.955 -32.843 1.00 56.50 115 GLU A N 1
ATOM 915 C CA . GLU A 1 115 ? 51.539 17.816 -33.552 1.00 56.50 115 GLU A CA 1
ATOM 916 C C . GLU A 1 115 ? 51.406 19.258 -33.027 1.00 56.50 115 GLU A C 1
ATOM 918 O O . GLU A 1 115 ? 50.286 19.745 -32.827 1.00 56.50 115 GLU A O 1
ATOM 923 N N . PRO A 1 116 ? 52.519 19.971 -32.786 1.00 60.75 116 PRO A N 1
ATOM 924 C CA . PRO A 1 116 ? 52.454 21.367 -32.385 1.00 60.75 116 PRO A CA 1
ATOM 925 C C . PRO A 1 116 ? 51.989 22.229 -33.572 1.00 60.75 116 PRO A C 1
ATOM 927 O O . PRO A 1 116 ? 52.393 21.976 -34.710 1.00 60.75 116 PRO A O 1
ATOM 930 N N . PRO A 1 117 ? 51.176 23.277 -33.347 1.00 58.66 117 PRO A N 1
ATOM 931 C CA . PRO A 1 117 ? 50.739 24.138 -34.434 1.00 58.66 117 PRO A CA 1
ATOM 932 C C . PRO A 1 117 ? 51.934 24.898 -35.021 1.00 58.66 117 PRO A C 1
ATOM 934 O O . PRO A 1 117 ? 52.626 25.648 -34.331 1.00 58.66 117 PRO A O 1
ATOM 937 N N . LEU A 1 118 ? 52.157 24.703 -36.322 1.00 59.22 118 LEU A N 1
ATOM 938 C CA . LEU A 1 118 ? 53.089 25.484 -37.126 1.00 59.22 118 LEU A CA 1
ATOM 939 C C . LEU A 1 118 ? 52.651 26.952 -37.138 1.00 59.22 118 LEU A C 1
ATOM 941 O O . LEU A 1 118 ? 51.610 27.302 -37.695 1.00 59.22 118 LEU A O 1
ATOM 945 N N . SER A 1 119 ? 53.490 27.818 -36.575 1.00 57.47 119 SER A N 1
ATOM 946 C CA . SER A 1 119 ? 53.436 29.259 -36.796 1.00 57.47 119 SER A CA 1
ATOM 947 C C . SER A 1 119 ? 53.526 29.549 -38.296 1.00 57.47 119 SER A C 1
ATOM 949 O O . SER A 1 119 ? 54.544 29.259 -38.926 1.00 57.47 119 SER A O 1
ATOM 951 N N . ARG A 1 120 ? 52.485 30.156 -38.874 1.00 51.97 120 ARG A N 1
ATOM 952 C CA . ARG A 1 120 ? 52.605 30.874 -40.147 1.00 51.97 120 ARG A CA 1
ATOM 953 C C . ARG A 1 120 ? 52.355 32.353 -39.933 1.00 51.97 120 ARG A C 1
ATOM 955 O O . ARG A 1 120 ? 51.232 32.809 -39.770 1.00 51.97 120 ARG A O 1
ATOM 962 N N . THR A 1 121 ? 53.478 33.050 -39.943 1.00 47.47 121 THR A N 1
ATOM 963 C CA . THR A 1 121 ? 53.677 34.431 -40.355 1.00 47.47 121 THR A CA 1
ATOM 964 C C . THR A 1 121 ? 52.942 34.720 -41.668 1.00 47.47 121 THR A C 1
ATOM 966 O O . THR A 1 121 ? 53.021 33.924 -42.608 1.00 47.47 121 THR A O 1
ATOM 969 N N . GLY A 1 122 ? 52.282 35.873 -41.724 1.00 47.16 122 GLY A N 1
ATOM 970 C CA . GLY A 1 122 ? 51.686 36.479 -42.911 1.00 47.16 122 GLY A CA 1
ATOM 971 C C . GLY A 1 122 ? 51.218 37.876 -42.566 1.00 47.16 122 GLY A C 1
ATOM 972 O O . GLY A 1 122 ? 50.190 37.958 -41.864 1.00 47.16 122 GLY A O 1
#

Sequence (122 aa):
MNDTSERVTVRIPEDLLEKLRRVQEAKGIATVSDAIRDGLERYVEMHLPPPNVRKVVVELSRQDNRRLEEFVREGSSISIDDAVRSAVREFIRSRLEEAHPRAGSAPRRDGELAEPPLSRTG

Radius of gyration: 28.23 Å; chains: 1; bounding box: 79×55×58 Å